Protein AF-M1UFE6-F1 (afdb_monomer_lite)

Radius of gyration: 19.34 Å; chains: 1; bounding box: 42×32×59 Å

Structure (mmCIF, N/CA/C/O backbone):
data_AF-M1UFE6-F1
#
_entry.id   AF-M1UFE6-F1
#
loop_
_atom_site.group_PDB
_atom_site.id
_atom_site.type_symbol
_atom_site.label_atom_id
_atom_site.label_alt_id
_atom_site.label_comp_id
_atom_site.label_asym_id
_atom_site.label_entity_id
_atom_site.label_seq_id
_atom_site.pdbx_PDB_ins_code
_atom_site.Cartn_x
_atom_site.Cartn_y
_atom_site.Cartn_z
_atom_site.occupancy
_atom_site.B_iso_or_equiv
_atom_site.auth_seq_id
_atom_site.auth_comp_id
_atom_site.auth_asym_id
_atom_site.auth_atom_id
_atom_site.pdbx_PDB_model_num
ATOM 1 N N . MET A 1 1 ? 27.728 -1.357 13.170 1.00 43.44 1 MET A N 1
ATOM 2 C CA . MET A 1 1 ? 27.125 -0.958 11.877 1.00 43.44 1 MET A CA 1
ATOM 3 C C . MET A 1 1 ? 25.740 -1.593 11.760 1.00 43.44 1 MET A C 1
ATOM 5 O O . MET A 1 1 ? 25.650 -2.753 11.382 1.00 43.44 1 MET A O 1
ATOM 9 N N . ALA A 1 2 ? 24.668 -0.902 12.160 1.00 56.09 2 ALA A N 1
ATOM 10 C CA . ALA A 1 2 ? 23.314 -1.465 12.138 1.00 56.09 2 ALA A CA 1
ATOM 11 C C . ALA A 1 2 ? 22.584 -1.039 10.856 1.00 56.09 2 ALA A C 1
ATOM 13 O O . ALA A 1 2 ? 22.044 0.062 10.777 1.00 56.09 2 ALA A O 1
ATOM 14 N N . TRP A 1 3 ? 22.570 -1.904 9.841 1.00 66.69 3 TRP A N 1
ATOM 15 C CA . TRP A 1 3 ? 21.585 -1.785 8.767 1.00 66.69 3 TRP A CA 1
ATOM 16 C C . TRP A 1 3 ? 20.211 -2.083 9.367 1.00 66.69 3 TRP A C 1
ATOM 18 O O . TRP A 1 3 ? 19.920 -3.225 9.725 1.00 66.69 3 TRP A O 1
ATOM 28 N N . VAL A 1 4 ? 19.372 -1.056 9.505 1.00 60.75 4 VAL A N 1
ATOM 29 C CA . VAL A 1 4 ? 17.963 -1.236 9.861 1.00 60.75 4 VAL A CA 1
ATOM 30 C C . VAL A 1 4 ? 17.318 -2.024 8.721 1.00 60.75 4 VAL A C 1
ATOM 32 O O . VAL A 1 4 ? 17.138 -1.510 7.619 1.00 60.75 4 VAL A O 1
ATOM 35 N N . LYS A 1 5 ? 17.026 -3.305 8.958 1.00 56.66 5 LYS A N 1
ATOM 36 C CA . LYS A 1 5 ? 16.292 -4.141 8.006 1.00 56.66 5 LYS A CA 1
ATOM 37 C C . LYS A 1 5 ? 14.843 -3.660 7.962 1.00 56.66 5 LYS A C 1
ATOM 39 O O . LYS A 1 5 ? 14.091 -3.899 8.899 1.00 56.66 5 LYS A O 1
ATOM 44 N N . GLY A 1 6 ? 14.455 -3.002 6.874 1.00 60.00 6 GLY A N 1
ATOM 45 C CA . GLY A 1 6 ? 13.057 -2.678 6.598 1.00 60.00 6 GLY A CA 1
ATOM 46 C C . GLY A 1 6 ? 12.897 -1.486 5.664 1.00 60.00 6 GLY A C 1
ATOM 47 O O . GLY A 1 6 ? 13.563 -0.464 5.818 1.00 60.00 6 GLY A O 1
ATOM 48 N N . ASN A 1 7 ? 11.986 -1.603 4.701 1.00 64.44 7 ASN A N 1
ATOM 49 C CA . ASN A 1 7 ? 11.552 -0.454 3.915 1.00 64.44 7 ASN A CA 1
ATOM 50 C C . ASN A 1 7 ? 10.698 0.452 4.810 1.00 64.44 7 ASN A C 1
ATOM 52 O O . ASN A 1 7 ? 9.789 -0.028 5.487 1.00 64.44 7 ASN A O 1
ATOM 56 N N . LYS A 1 8 ? 10.972 1.763 4.818 1.00 64.94 8 LYS A N 1
ATOM 57 C CA . LYS A 1 8 ? 10.089 2.733 5.482 1.00 64.94 8 LYS A CA 1
ATOM 58 C C . LYS A 1 8 ? 8.708 2.669 4.832 1.00 64.94 8 LYS A C 1
ATOM 60 O O . LYS A 1 8 ? 8.624 2.645 3.604 1.00 64.94 8 LYS A O 1
ATOM 65 N N . ALA A 1 9 ? 7.653 2.681 5.645 1.00 67.75 9 ALA A N 1
ATOM 66 C CA . ALA A 1 9 ? 6.292 2.816 5.142 1.00 67.75 9 ALA A CA 1
ATOM 67 C C . ALA A 1 9 ? 6.192 4.083 4.277 1.00 67.75 9 ALA A C 1
ATOM 69 O O . ALA A 1 9 ? 6.631 5.158 4.684 1.00 67.75 9 ALA A O 1
ATOM 70 N N . HIS A 1 10 ? 5.666 3.933 3.063 1.00 73.25 10 HIS A N 1
ATOM 71 C CA . HIS A 1 10 ? 5.596 5.012 2.072 1.00 73.25 10 HIS A CA 1
ATOM 72 C C . HIS A 1 10 ? 4.378 5.924 2.270 1.00 73.25 10 HIS A C 1
ATOM 74 O O . HIS A 1 10 ? 4.309 6.981 1.655 1.00 73.25 10 HIS A O 1
ATOM 80 N N . THR A 1 11 ? 3.428 5.500 3.104 1.00 82.62 11 THR A N 1
ATOM 81 C CA . THR A 1 11 ? 2.200 6.230 3.429 1.00 82.62 11 THR A CA 1
ATOM 82 C C . THR A 1 11 ? 2.345 6.806 4.829 1.00 82.62 11 THR A C 1
ATOM 84 O O . THR A 1 11 ? 2.614 6.065 5.780 1.00 82.62 11 THR A O 1
ATOM 87 N N . SER A 1 12 ? 2.181 8.121 4.966 1.00 88.69 12 SER A N 1
ATOM 88 C CA . SER A 1 12 ? 2.215 8.773 6.276 1.00 88.69 12 SER A CA 1
ATOM 89 C C . SER A 1 12 ? 1.021 8.339 7.138 1.00 88.69 12 SER A C 1
ATOM 91 O O . SER A 1 12 ? -0.024 7.938 6.623 1.00 88.69 12 SER A O 1
ATOM 93 N N . LYS A 1 13 ? 1.143 8.430 8.469 1.00 91.00 13 LYS A N 1
ATOM 94 C CA . LYS A 1 13 ? 0.028 8.113 9.378 1.00 91.00 13 LYS A CA 1
ATOM 95 C C . LYS A 1 13 ? -1.239 8.944 9.080 1.00 91.00 13 LYS A C 1
ATOM 97 O O . LYS A 1 13 ? -2.297 8.332 8.974 1.00 91.00 13 LYS A O 1
ATOM 102 N N . PRO A 1 14 ? -1.162 10.273 8.856 1.00 94.19 14 PRO A N 1
ATOM 103 C CA . PRO A 1 14 ? -2.345 11.066 8.518 1.00 94.19 14 PRO A CA 1
ATOM 104 C C . PRO A 1 14 ? -2.999 10.665 7.191 1.00 94.19 14 PRO A C 1
ATOM 106 O O . PRO A 1 14 ? -4.222 10.643 7.096 1.00 94.19 14 PRO A O 1
ATOM 109 N N . GLU A 1 15 ? -2.210 10.329 6.163 1.00 93.81 15 GLU A N 1
ATOM 110 C CA . GLU A 1 15 ? -2.761 9.808 4.903 1.00 93.81 15 GLU A CA 1
ATOM 111 C C . GLU A 1 15 ? -3.461 8.472 5.115 1.00 93.81 15 GLU A C 1
ATOM 113 O O . GLU A 1 15 ? -4.571 8.274 4.633 1.00 93.81 15 GLU A O 1
ATOM 118 N N . ARG A 1 16 ? -2.830 7.560 5.859 1.00 95.38 16 ARG A N 1
ATOM 119 C CA . ARG A 1 16 ? -3.403 6.250 6.156 1.00 95.38 16 ARG A CA 1
ATOM 120 C C . ARG A 1 16 ? -4.748 6.381 6.867 1.00 95.38 16 ARG A C 1
ATOM 122 O O . ARG A 1 16 ? -5.719 5.784 6.415 1.00 95.38 16 ARG A O 1
ATOM 129 N N . ASP A 1 17 ? -4.799 7.169 7.938 1.00 96.38 17 ASP A N 1
ATOM 130 C CA . ASP A 1 17 ? -6.011 7.350 8.738 1.00 96.38 17 ASP A CA 1
ATOM 131 C C . ASP A 1 17 ? -7.132 7.987 7.885 1.00 96.38 17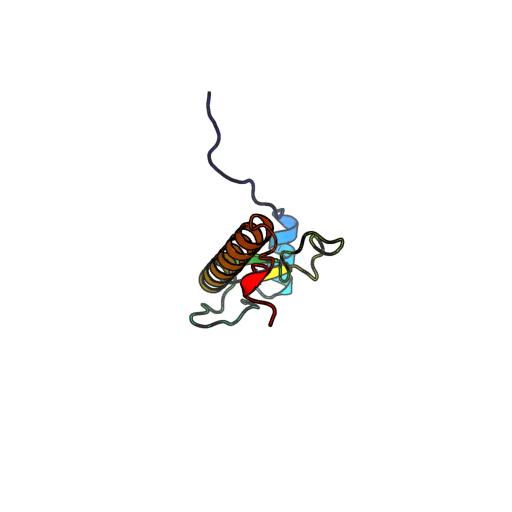 ASP A C 1
ATOM 133 O O . ASP A 1 17 ? -8.279 7.544 7.940 1.00 96.38 17 ASP A O 1
ATOM 137 N N . ARG A 1 18 ? -6.797 8.946 7.005 1.00 97.38 18 ARG A N 1
ATOM 138 C CA . ARG A 1 18 ? -7.749 9.574 6.071 1.00 97.38 18 ARG A CA 1
ATOM 139 C C . ARG A 1 18 ? -8.333 8.593 5.051 1.00 97.38 18 ARG A C 1
ATOM 141 O O . ARG A 1 18 ? -9.537 8.623 4.821 1.00 97.38 18 ARG A O 1
ATOM 148 N N . ILE A 1 19 ? -7.509 7.742 4.435 1.00 98.06 19 ILE A N 1
ATOM 149 C CA . ILE A 1 19 ? -7.982 6.766 3.438 1.00 98.06 19 ILE A CA 1
ATOM 150 C C . ILE A 1 19 ? -8.828 5.672 4.095 1.00 98.06 19 ILE A C 1
ATOM 152 O O . ILE A 1 19 ? -9.881 5.330 3.565 1.00 98.06 19 ILE A O 1
ATOM 156 N N . LEU A 1 20 ? -8.414 5.163 5.261 1.00 98.00 20 LEU A N 1
ATOM 157 C CA . LEU A 1 20 ? -9.201 4.172 6.002 1.00 98.00 20 LEU A CA 1
ATOM 158 C C . LEU A 1 20 ? -10.563 4.735 6.420 1.00 98.00 20 LEU A C 1
ATOM 160 O O . LEU A 1 20 ? -11.572 4.064 6.235 1.00 98.00 20 LEU A O 1
ATOM 164 N N . ALA A 1 21 ? -10.604 5.972 6.922 1.00 98.06 21 ALA A N 1
ATOM 165 C CA . ALA A 1 21 ? -11.855 6.626 7.292 1.00 98.06 21 ALA A CA 1
ATOM 166 C C . ALA A 1 21 ? -12.764 6.892 6.079 1.00 98.06 21 ALA A C 1
ATOM 168 O O . ALA A 1 21 ? -13.962 6.639 6.164 1.00 98.06 21 ALA A O 1
ATOM 169 N N . ARG A 1 22 ? -12.205 7.359 4.950 1.00 98.12 22 ARG A N 1
ATOM 170 C CA . ARG A 1 22 ? -12.947 7.575 3.692 1.00 98.12 22 ARG A CA 1
ATOM 171 C C . ARG A 1 22 ? -13.633 6.298 3.209 1.00 98.12 22 ARG A C 1
ATOM 173 O O . ARG A 1 22 ? -14.755 6.357 2.726 1.00 98.12 22 ARG A O 1
ATOM 180 N N . ASP A 1 23 ? -12.946 5.172 3.340 1.00 98.25 23 ASP A N 1
ATOM 181 C CA . ASP A 1 23 ? -13.412 3.868 2.873 1.00 98.25 23 ASP A CA 1
ATOM 182 C C . ASP A 1 23 ? -14.157 3.086 3.975 1.00 98.25 23 ASP A C 1
ATOM 184 O O . ASP A 1 23 ? -14.363 1.880 3.840 1.00 98.25 23 ASP A O 1
ATOM 188 N N . GLU A 1 24 ? -14.535 3.753 5.074 1.00 98.25 24 GLU A N 1
ATOM 189 C CA . GLU A 1 24 ? -15.281 3.194 6.214 1.00 98.25 24 GLU A CA 1
ATOM 190 C C . GLU A 1 24 ? -14.635 1.941 6.830 1.00 98.25 24 GLU A C 1
ATOM 192 O O . GLU A 1 24 ? -15.311 1.042 7.331 1.00 98.25 24 GLU A O 1
ATOM 197 N N . TYR A 1 25 ? -13.302 1.858 6.776 1.00 98.19 25 TYR A N 1
ATOM 198 C CA . TYR A 1 25 ? -12.535 0.677 7.179 1.00 98.19 25 TYR A CA 1
ATOM 199 C C . TYR A 1 25 ? -12.992 -0.606 6.461 1.00 98.19 25 TYR A C 1
ATOM 201 O O . TYR A 1 25 ? -12.790 -1.712 6.959 1.00 98.19 25 TYR A O 1
ATOM 209 N N . GLN A 1 26 ? -13.578 -0.483 5.268 1.00 98.56 26 GLN A N 1
ATOM 210 C CA . GLN A 1 26 ? -13.986 -1.603 4.429 1.00 98.56 26 GLN A CA 1
ATOM 211 C C . GLN A 1 26 ? -12.982 -1.826 3.300 1.00 98.56 26 GLN A C 1
ATOM 213 O O . GLN A 1 26 ? -12.512 -0.897 2.641 1.00 98.56 26 GLN A O 1
ATOM 218 N N . CYS A 1 27 ? -12.669 -3.091 3.040 1.00 98.38 27 CYS A N 1
ATOM 219 C CA . CYS A 1 27 ? -11.808 -3.496 1.942 1.00 98.38 27 CYS A CA 1
ATOM 220 C C . CYS A 1 27 ? -12.476 -3.175 0.603 1.00 98.38 27 CYS A C 1
ATOM 222 O O . CYS A 1 27 ? -13.539 -3.710 0.275 1.00 98.38 27 CYS A O 1
ATOM 224 N N . GLN A 1 28 ? -11.804 -2.355 -0.202 1.00 98.44 28 GLN A N 1
ATOM 225 C CA . GLN A 1 28 ? -12.300 -1.929 -1.510 1.00 98.44 28 GLN A CA 1
ATOM 226 C C . GLN A 1 28 ? -12.021 -2.959 -2.618 1.00 98.44 28 GLN A C 1
ATOM 228 O O . GLN A 1 28 ? -12.722 -2.984 -3.623 1.00 98.44 28 GLN A O 1
ATOM 233 N N . ILE A 1 29 ? -11.050 -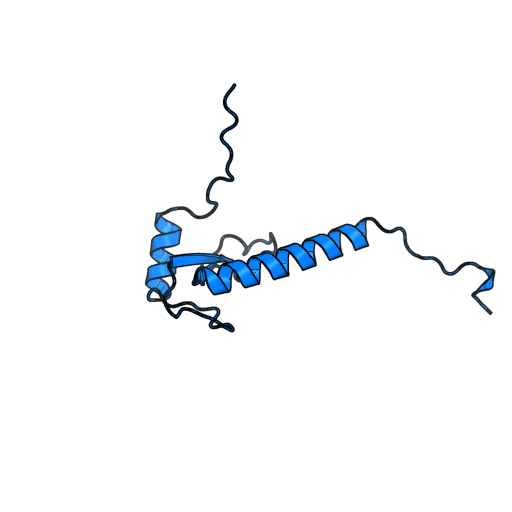3.867 -2.431 1.00 97.75 29 ILE A N 1
ATOM 234 C CA . ILE A 1 29 ? -10.720 -4.906 -3.429 1.00 97.75 29 ILE A CA 1
ATOM 235 C C . ILE A 1 29 ? -11.809 -5.983 -3.517 1.00 97.75 29 ILE A C 1
ATOM 237 O O . ILE A 1 29 ? -12.090 -6.471 -4.608 1.00 97.75 29 ILE A O 1
ATOM 241 N N . ARG A 1 30 ? -12.379 -6.396 -2.373 1.00 96.69 30 ARG A N 1
ATOM 242 C CA . ARG A 1 30 ? -13.438 -7.427 -2.277 1.00 96.69 30 ARG A CA 1
ATOM 243 C C . ARG A 1 30 ? -13.154 -8.707 -3.086 1.00 96.69 30 ARG A C 1
ATOM 245 O O . ARG A 1 30 ? -14.039 -9.276 -3.715 1.00 96.69 30 ARG A O 1
ATOM 252 N N . GLY A 1 31 ? -11.897 -9.151 -3.071 1.00 95.44 31 GLY A N 1
ATOM 253 C CA . GLY A 1 31 ? -11.448 -10.338 -3.800 1.00 95.44 31 GLY A CA 1
ATOM 254 C C . GLY A 1 31 ? -11.788 -11.660 -3.103 1.00 95.44 31 GLY A C 1
ATOM 255 O O . GLY A 1 31 ? -12.379 -11.696 -2.024 1.00 95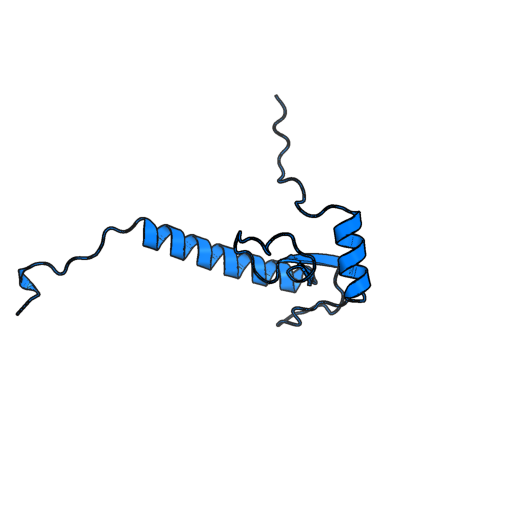.44 31 GLY A O 1
ATOM 256 N N . ILE A 1 32 ? -11.350 -12.769 -3.701 1.00 95.50 32 ILE A N 1
ATOM 257 C CA . ILE A 1 32 ? -11.495 -14.110 -3.116 1.00 95.50 32 ILE A CA 1
ATOM 258 C C . ILE A 1 32 ? -10.758 -14.169 -1.768 1.00 95.50 32 ILE A C 1
ATOM 260 O O . ILE A 1 32 ? -9.591 -13.787 -1.680 1.00 95.50 32 ILE A O 1
ATOM 264 N N . GLY A 1 33 ? -11.443 -14.645 -0.723 1.00 96.00 33 GLY A N 1
ATOM 265 C CA . GLY A 1 33 ? -10.894 -14.722 0.637 1.00 96.00 33 GLY A CA 1
ATOM 266 C C . GLY A 1 33 ? -10.815 -13.377 1.371 1.00 96.00 33 GLY A C 1
ATOM 267 O O . GLY A 1 33 ? -10.084 -13.262 2.352 1.00 96.00 33 GLY A O 1
ATOM 268 N N . CYS A 1 34 ? -11.523 -12.346 0.898 1.00 97.81 34 CYS A N 1
ATOM 269 C CA . CYS A 1 34 ? -11.574 -11.045 1.561 1.00 97.81 34 CYS A CA 1
ATOM 270 C C . CYS A 1 34 ? -12.134 -11.151 2.989 1.00 97.81 34 CYS A C 1
ATOM 272 O O . CYS A 1 34 ? -13.166 -11.778 3.208 1.00 97.81 34 CYS A O 1
ATOM 274 N N . LEU A 1 35 ? -11.487 -10.467 3.936 1.00 97.75 35 LEU A N 1
ATOM 275 C CA . LEU A 1 35 ? -11.933 -10.379 5.332 1.00 97.75 35 LEU A CA 1
ATOM 276 C C . LEU A 1 35 ? -13.032 -9.326 5.568 1.00 97.75 35 LEU A C 1
ATOM 278 O O . LEU A 1 35 ? -13.550 -9.222 6.672 1.00 97.75 35 LEU A O 1
ATOM 282 N N . GLY A 1 36 ? -13.365 -8.517 4.560 1.00 97.31 36 GLY A N 1
ATOM 283 C CA . GLY A 1 36 ? -14.297 -7.392 4.685 1.00 97.31 36 GLY A CA 1
ATOM 284 C C . GLY A 1 36 ? -13.650 -6.158 5.311 1.00 97.31 36 GLY A C 1
ATOM 285 O O . GLY A 1 36 ? -13.612 -5.114 4.671 1.00 97.31 36 GLY A O 1
ATOM 286 N N . GLU A 1 37 ? -13.050 -6.290 6.491 1.00 98.19 37 GLU A N 1
ATOM 287 C CA . GLU A 1 37 ? -12.404 -5.183 7.204 1.00 98.19 37 GLU A CA 1
ATOM 288 C C . GLU A 1 37 ? -11.020 -4.838 6.629 1.00 98.19 37 GLU A C 1
ATOM 290 O O . GLU A 1 37 ? -10.189 -5.713 6.360 1.00 98.19 37 GLU A O 1
ATOM 295 N N . ALA A 1 38 ? -10.761 -3.545 6.438 1.00 97.88 3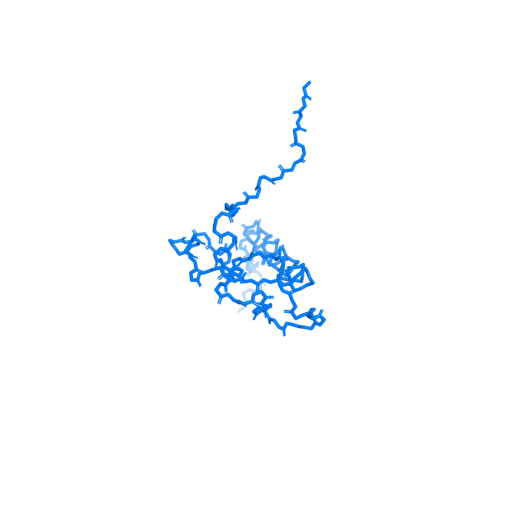8 ALA A N 1
ATOM 296 C CA . ALA A 1 38 ? -9.495 -3.014 5.964 1.00 97.88 38 ALA A CA 1
ATOM 297 C C . ALA A 1 38 ? -8.634 -2.477 7.107 1.00 97.88 38 ALA A C 1
ATOM 299 O O . ALA A 1 38 ? -9.052 -1.638 7.901 1.00 97.88 38 ALA A O 1
ATOM 300 N N . SER A 1 39 ? -7.374 -2.900 7.113 1.00 96.88 39 SER A N 1
ATOM 301 C CA . SER A 1 39 ? -6.354 -2.439 8.055 1.00 96.88 39 SER A CA 1
ATOM 302 C C . SER A 1 39 ? -5.108 -1.921 7.346 1.00 96.88 39 SER A C 1
ATOM 304 O O . SER A 1 39 ? -4.127 -1.564 7.990 1.00 96.88 39 SER A O 1
ATOM 306 N N . GLU A 1 40 ? -5.099 -1.865 6.019 1.00 96.12 40 GLU A N 1
ATOM 307 C CA . GLU A 1 40 ? -3.965 -1.423 5.218 1.00 96.12 40 GLU A CA 1
ATOM 308 C C . GLU A 1 40 ? -4.438 -0.473 4.117 1.00 96.12 40 GLU A C 1
ATOM 310 O O . GLU A 1 40 ? -5.623 -0.405 3.797 1.00 96.12 40 GLU A O 1
ATOM 315 N N . VAL A 1 41 ? -3.507 0.302 3.562 1.00 96.75 41 VAL A N 1
ATOM 316 C CA . VAL A 1 41 ? -3.767 1.212 2.444 1.00 96.75 41 VAL A CA 1
ATOM 317 C C . VAL A 1 41 ? -2.813 0.849 1.327 1.00 96.75 41 VAL A C 1
ATOM 319 O O . VAL A 1 41 ? -1.604 0.777 1.551 1.00 96.75 41 VAL A O 1
ATOM 322 N N . ASP A 1 42 ? -3.358 0.660 0.135 1.00 96.00 42 ASP A N 1
ATOM 323 C CA . ASP A 1 42 ? -2.602 0.276 -1.049 1.00 96.00 42 ASP A CA 1
ATOM 324 C C . ASP A 1 42 ? -2.945 1.182 -2.234 1.00 96.00 42 ASP A C 1
ATOM 326 O O . ASP A 1 42 ? -3.997 1.827 -2.264 1.00 96.00 42 ASP A O 1
ATOM 330 N N . HIS A 1 43 ? -2.038 1.250 -3.205 1.00 95.88 43 HIS A N 1
ATOM 331 C CA . HIS A 1 43 ? -2.269 1.985 -4.440 1.00 95.88 43 HIS A CA 1
ATOM 332 C C . HIS A 1 43 ? -3.161 1.168 -5.376 1.00 95.88 43 HIS A C 1
ATOM 334 O O . HIS A 1 43 ? -2.926 -0.024 -5.558 1.00 95.88 43 HIS A O 1
ATOM 340 N N . ILE A 1 44 ? -4.154 1.798 -6.001 1.00 96.12 44 ILE A N 1
ATOM 341 C CA . ILE A 1 44 ? -5.007 1.158 -7.012 1.00 96.12 44 ILE A CA 1
ATOM 342 C C . ILE A 1 44 ? -4.154 0.806 -8.239 1.00 96.12 44 ILE A C 1
ATOM 344 O O . ILE A 1 44 ? -4.130 -0.348 -8.663 1.00 96.12 44 ILE A O 1
ATOM 348 N N . ASP A 1 45 ? -3.397 1.786 -8.740 1.00 94.19 45 ASP A N 1
ATOM 349 C CA . ASP A 1 45 ? -2.382 1.654 -9.785 1.00 94.19 45 ASP A CA 1
ATOM 350 C C . ASP A 1 45 ? -0.984 1.931 -9.209 1.00 94.19 45 ASP A C 1
ATOM 352 O O . ASP A 1 45 ? -0.702 3.009 -8.678 1.00 94.19 45 ASP A O 1
ATOM 356 N N . ASN A 1 46 ? -0.081 0.958 -9.336 1.00 92.44 46 ASN A N 1
ATOM 357 C CA . ASN A 1 46 ? 1.300 1.066 -8.868 1.00 92.44 46 ASN A CA 1
ATOM 358 C C . ASN A 1 46 ? 2.260 1.742 -9.872 1.00 92.44 46 ASN A C 1
ATOM 360 O O . ASN A 1 46 ? 3.459 1.878 -9.598 1.00 92.44 46 ASN A O 1
ATOM 364 N N . THR A 1 47 ? 1.762 2.208 -11.020 1.00 92.06 47 THR A N 1
ATOM 365 C CA . THR A 1 47 ? 2.539 2.961 -12.012 1.00 92.06 47 THR A CA 1
ATOM 366 C C . THR A 1 47 ? 2.968 4.317 -11.453 1.00 92.06 47 THR A C 1
ATOM 368 O O . THR A 1 47 ? 2.150 5.126 -11.023 1.00 92.06 47 THR A O 1
ATOM 371 N N . ARG A 1 48 ? 4.274 4.610 -11.495 1.00 90.81 48 ARG A N 1
ATOM 372 C CA . ARG A 1 48 ? 4.888 5.835 -10.941 1.00 90.81 48 ARG A CA 1
ATOM 373 C C . ARG A 1 48 ? 4.661 7.070 -11.830 1.00 90.81 48 ARG A C 1
ATOM 375 O O . ARG A 1 48 ? 5.613 7.689 -12.293 1.00 90.81 48 ARG A O 1
ATOM 382 N N . ASN A 1 49 ? 3.401 7.409 -12.086 1.00 92.31 49 ASN A N 1
ATOM 383 C CA . ASN A 1 49 ? 2.982 8.597 -12.834 1.00 92.31 49 ASN A CA 1
ATOM 384 C C . ASN A 1 49 ? 2.637 9.772 -11.887 1.00 92.31 49 ASN A C 1
ATOM 386 O O . ASN A 1 49 ? 2.751 9.666 -10.665 1.00 92.31 49 ASN A O 1
ATOM 390 N N . ALA A 1 50 ? 2.174 10.896 -12.444 1.00 93.44 50 ALA A N 1
ATOM 391 C CA . ALA A 1 50 ? 1.792 12.090 -11.678 1.00 93.44 50 ALA A CA 1
ATOM 392 C C . ALA A 1 50 ? 0.632 11.870 -10.678 1.00 93.44 50 ALA A C 1
ATOM 394 O O . ALA A 1 50 ? 0.441 12.672 -9.763 1.00 93.44 50 ALA A O 1
ATOM 395 N N . ASN A 1 51 ? -0.137 10.789 -10.831 1.00 92.62 51 ASN A N 1
ATOM 396 C CA . ASN A 1 51 ? -1.258 10.434 -9.963 1.00 92.62 51 ASN A CA 1
ATOM 397 C C . ASN A 1 51 ? -0.869 9.451 -8.855 1.00 92.62 51 ASN A C 1
ATOM 399 O O . ASN A 1 51 ? -1.682 9.211 -7.966 1.00 92.62 51 ASN A O 1
ATOM 403 N N . TYR A 1 52 ? 0.359 8.919 -8.865 1.00 92.19 52 TYR A N 1
ATOM 404 C CA . TYR A 1 52 ? 0.790 7.860 -7.951 1.00 92.19 52 TYR A CA 1
ATOM 405 C C . TYR A 1 52 ? 0.525 8.208 -6.477 1.00 92.19 52 TYR A C 1
ATOM 407 O O . TYR A 1 52 ? -0.004 7.397 -5.720 1.00 92.19 52 TYR A O 1
ATOM 415 N N . TRP A 1 53 ? 0.819 9.444 -6.069 1.00 91.69 53 TRP A N 1
ATOM 416 C CA . TRP A 1 53 ? 0.666 9.876 -4.678 1.00 91.69 53 TRP A CA 1
ATOM 417 C C . TRP A 1 53 ? -0.739 10.360 -4.310 1.00 91.69 53 TRP A C 1
ATOM 419 O O . TRP A 1 53 ? -1.006 10.535 -3.127 1.00 91.69 53 TRP A O 1
ATOM 429 N N . ARG A 1 54 ? -1.646 10.539 -5.276 1.00 94.44 54 ARG A N 1
ATOM 430 C CA . ARG A 1 54 ? -2.981 11.095 -5.019 1.00 94.44 54 ARG A CA 1
ATOM 431 C C . ARG A 1 54 ? -3.840 10.123 -4.218 1.00 94.44 54 ARG A C 1
ATOM 433 O O . ARG A 1 54 ? -3.808 8.919 -4.460 1.00 94.44 54 ARG A O 1
ATOM 440 N N . ASP A 1 55 ? -4.679 10.662 -3.340 1.00 95.31 55 ASP A N 1
ATOM 441 C CA . ASP A 1 55 ? -5.652 9.887 -2.561 1.00 95.31 55 ASP A CA 1
ATOM 442 C C . ASP A 1 55 ? -6.619 9.091 -3.439 1.00 95.31 55 ASP A C 1
ATOM 444 O O . ASP A 1 55 ? -7.023 7.992 -3.071 1.00 95.31 55 ASP A O 1
ATOM 448 N N . SER A 1 56 ? -6.959 9.611 -4.622 1.00 95.75 56 SER A N 1
ATOM 449 C CA . SER A 1 56 ? -7.801 8.919 -5.604 1.00 95.75 56 SER A CA 1
ATOM 450 C C . SER A 1 56 ? -7.172 7.628 -6.131 1.00 95.75 56 SER A C 1
ATOM 452 O O . SER A 1 56 ? -7.880 6.779 -6.651 1.00 95.75 56 SER A O 1
ATOM 454 N N . ASN A 1 57 ? -5.849 7.487 -6.018 1.00 96.75 57 ASN A N 1
ATOM 455 C CA . ASN A 1 57 ? -5.114 6.278 -6.367 1.00 96.75 57 ASN A CA 1
ATOM 456 C C . ASN A 1 57 ? -4.796 5.418 -5.136 1.00 96.75 57 ASN A C 1
ATOM 458 O O . ASN A 1 57 ? -4.005 4.490 -5.236 1.00 96.75 57 ASN A O 1
ATOM 462 N N . LYS A 1 58 ? -5.351 5.721 -3.960 1.00 96.75 58 LYS A N 1
ATOM 463 C CA . LYS A 1 58 ? -5.192 4.912 -2.746 1.00 96.75 58 LYS A CA 1
ATOM 464 C C . LYS A 1 58 ? -6.536 4.337 -2.340 1.00 96.75 58 LYS A C 1
ATOM 466 O O . LYS A 1 58 ? -7.559 4.993 -2.514 1.00 96.75 58 LYS A O 1
ATOM 471 N N . GLN A 1 59 ? -6.526 3.142 -1.769 1.00 97.69 59 GLN A N 1
ATOM 472 C CA . GLN A 1 59 ? -7.723 2.475 -1.266 1.00 97.69 59 GLN A CA 1
ATOM 473 C C . GLN A 1 59 ? -7.414 1.667 -0.004 1.00 97.69 59 GLN A C 1
ATOM 475 O O . GLN A 1 59 ? -6.296 1.170 0.167 1.00 97.69 59 GLN A O 1
ATOM 480 N N . ALA A 1 60 ? -8.408 1.527 0.864 1.00 98.25 60 ALA A N 1
ATOM 481 C CA . ALA A 1 60 ? -8.366 0.662 2.027 1.00 98.25 60 ALA A CA 1
ATOM 482 C C . ALA A 1 60 ? -8.467 -0.810 1.604 1.00 98.25 60 ALA A C 1
ATOM 484 O O . ALA A 1 60 ? -9.308 -1.206 0.789 1.00 98.25 60 ALA A O 1
ATOM 485 N N . VAL A 1 61 ? -7.585 -1.642 2.151 1.00 98.38 61 VAL A N 1
ATOM 486 C CA . VAL A 1 61 ? -7.468 -3.058 1.799 1.00 98.38 61 VAL A CA 1
ATOM 487 C C . VAL A 1 61 ? -7.311 -3.915 3.049 1.00 98.38 61 VAL A C 1
ATOM 489 O O . VAL A 1 61 ? -6.702 -3.507 4.040 1.00 98.38 61 VAL A O 1
ATOM 492 N N . CYS A 1 62 ? -7.861 -5.127 3.005 1.00 98.44 62 CYS A N 1
ATOM 493 C CA . CYS A 1 62 ? -7.561 -6.139 4.012 1.00 98.44 62 CYS A CA 1
ATOM 494 C C . CYS A 1 62 ? -6.207 -6.811 3.705 1.00 98.44 62 CYS A C 1
ATOM 496 O O . CYS A 1 62 ? -5.822 -6.893 2.530 1.00 98.44 62 CYS A O 1
ATOM 498 N N . PRO A 1 63 ? -5.509 -7.369 4.712 1.00 97.31 63 PRO A N 1
ATOM 499 C CA . PRO A 1 63 ? -4.196 -7.994 4.518 1.00 97.31 63 PRO A CA 1
ATOM 500 C C . PRO A 1 63 ? -4.199 -9.142 3.498 1.00 97.31 63 PRO A C 1
ATOM 502 O O . PRO A 1 63 ? -3.226 -9.347 2.771 1.00 97.31 63 PRO A O 1
ATOM 505 N N . VAL A 1 64 ? -5.309 -9.887 3.401 1.00 98.00 64 VAL A N 1
ATOM 506 C CA . VAL A 1 64 ? -5.451 -10.996 2.442 1.00 98.00 64 VAL A CA 1
ATOM 507 C C . VAL A 1 64 ? -5.478 -10.472 1.008 1.00 98.00 64 VAL A C 1
ATOM 509 O O . VAL A 1 64 ? -4.687 -10.913 0.172 1.00 98.00 64 VAL A O 1
ATOM 512 N N . CYS A 1 65 ? -6.344 -9.496 0.721 1.00 98.31 65 CYS A N 1
ATOM 513 C CA . CYS A 1 65 ? -6.436 -8.899 -0.608 1.00 98.31 65 CYS A CA 1
ATOM 514 C C . CYS A 1 65 ? -5.148 -8.161 -0.989 1.00 98.31 65 CYS A C 1
ATOM 516 O O . CYS A 1 65 ? -4.709 -8.270 -2.136 1.00 98.31 65 CYS A O 1
ATOM 518 N N . HIS A 1 66 ? -4.518 -7.469 -0.035 1.00 97.31 66 HIS A N 1
ATOM 519 C CA . HIS A 1 66 ? -3.246 -6.793 -0.266 1.00 97.31 66 HIS A CA 1
ATOM 520 C C . HIS A 1 66 ? -2.153 -7.786 -0.670 1.00 97.31 66 HIS A C 1
ATOM 522 O O . HIS A 1 66 ? -1.556 -7.633 -1.733 1.00 97.31 66 HIS A O 1
ATOM 528 N N . LYS A 1 67 ? -1.971 -8.878 0.086 1.00 96.81 67 LYS A N 1
ATOM 529 C CA . LYS A 1 67 ? -0.985 -9.923 -0.233 1.00 96.81 67 LYS A CA 1
ATOM 530 C C . LYS A 1 67 ? -1.174 -10.503 -1.637 1.00 96.81 67 LYS A C 1
ATOM 532 O O . LYS A 1 67 ? -0.195 -10.683 -2.364 1.00 96.81 67 LYS A O 1
ATOM 537 N N . VAL A 1 68 ? -2.418 -10.789 -2.029 1.00 97.62 68 VAL A N 1
ATOM 538 C CA . VAL A 1 68 ? -2.737 -11.310 -3.370 1.00 97.62 68 VAL A CA 1
ATOM 539 C C . VAL A 1 68 ? -2.363 -10.294 -4.454 1.00 97.62 68 VAL A C 1
ATOM 541 O O . VAL A 1 68 ? -1.703 -10.662 -5.430 1.00 97.62 68 VAL A O 1
ATOM 544 N N . LYS A 1 69 ? -2.721 -9.016 -4.272 1.00 96.75 69 LYS A N 1
ATOM 545 C CA . LYS A 1 69 ? -2.368 -7.944 -5.212 1.00 96.75 69 LYS A CA 1
ATOM 546 C C . LYS A 1 69 ? -0.853 -7.771 -5.326 1.00 96.75 69 LYS A C 1
ATOM 548 O O . LYS A 1 69 ? -0.332 -7.845 -6.437 1.00 96.75 69 LYS A O 1
ATOM 553 N N . THR A 1 70 ? -0.139 -7.662 -4.205 1.00 95.81 70 THR A N 1
ATOM 554 C CA . THR A 1 70 ? 1.326 -7.548 -4.189 1.00 95.81 70 THR A CA 1
ATOM 555 C C . THR A 1 70 ? 1.986 -8.716 -4.920 1.00 95.81 70 THR A C 1
ATOM 557 O O . THR A 1 70 ? 2.920 -8.520 -5.698 1.00 95.81 70 THR A O 1
ATOM 560 N N . GLN A 1 71 ? 1.506 -9.946 -4.708 1.00 96.56 71 GLN A N 1
ATOM 561 C CA . GLN A 1 71 ? 2.077 -11.120 -5.365 1.00 96.56 71 GLN A CA 1
ATOM 562 C C . GLN A 1 71 ? 1.865 -11.097 -6.885 1.00 96.56 71 GLN A C 1
ATOM 564 O O . GLN A 1 71 ? 2.782 -11.466 -7.633 1.00 96.56 71 GLN A O 1
ATOM 569 N N . ARG A 1 72 ? 0.681 -10.669 -7.337 1.00 96.56 72 ARG A N 1
ATOM 570 C CA . ARG A 1 72 ? 0.362 -10.508 -8.761 1.00 96.56 72 ARG A CA 1
ATOM 571 C C . ARG A 1 72 ? 1.287 -9.475 -9.403 1.00 96.56 72 ARG A C 1
ATOM 573 O O . ARG A 1 72 ? 2.022 -9.810 -10.329 1.00 96.56 72 ARG A O 1
ATOM 580 N N . GLU A 1 73 ? 1.351 -8.278 -8.833 1.00 96.19 73 GLU A N 1
ATOM 581 C CA . GLU A 1 73 ? 2.155 -7.168 -9.358 1.00 96.19 73 GLU A CA 1
ATOM 582 C C . GLU A 1 73 ? 3.656 -7.481 -9.352 1.00 96.19 73 GLU A C 1
ATOM 584 O O . GLU A 1 73 ? 4.370 -7.185 -10.307 1.00 96.19 73 GLU A O 1
ATOM 589 N N . ALA A 1 74 ? 4.158 -8.151 -8.310 1.00 95.12 74 ALA A N 1
ATOM 590 C CA . ALA A 1 74 ? 5.547 -8.604 -8.271 1.00 95.12 74 ALA A CA 1
ATOM 591 C C . ALA A 1 74 ? 5.855 -9.621 -9.385 1.00 95.12 74 ALA A C 1
ATOM 593 O O . ALA A 1 74 ? 6.971 -9.668 -9.909 1.00 95.12 74 ALA A O 1
ATOM 594 N N . THR A 1 75 ? 4.887 -10.461 -9.751 1.00 97.12 75 THR A N 1
ATOM 595 C CA . THR A 1 75 ? 5.033 -11.432 -10.843 1.00 97.12 75 THR A CA 1
ATOM 596 C C . THR A 1 75 ? 5.046 -10.733 -12.197 1.00 97.12 75 THR A C 1
ATOM 598 O O . THR A 1 75 ? 5.968 -10.967 -12.978 1.00 97.12 75 THR A O 1
ATOM 601 N N . GLU A 1 76 ? 4.120 -9.805 -12.425 1.00 95.94 76 GLU A N 1
ATOM 602 C CA . GLU A 1 76 ? 4.078 -8.957 -13.623 1.00 95.94 76 GLU A CA 1
ATOM 603 C C . GLU A 1 76 ? 5.371 -8.141 -13.783 1.00 95.94 76 GLU A C 1
ATOM 605 O O . GLU A 1 76 ? 5.993 -8.150 -14.845 1.00 95.94 76 GLU A O 1
ATOM 610 N N . ALA A 1 77 ? 5.861 -7.518 -12.707 1.00 93.31 77 ALA A N 1
ATOM 611 C CA . ALA A 1 77 ? 7.100 -6.745 -12.723 1.00 93.31 77 ALA A CA 1
ATOM 612 C C . ALA A 1 77 ? 8.334 -7.605 -13.049 1.00 93.31 77 ALA A C 1
ATOM 614 O O . ALA A 1 77 ? 9.228 -7.164 -13.779 1.00 93.31 77 ALA A O 1
ATOM 615 N N . ARG A 1 78 ? 8.396 -8.841 -12.531 1.00 95.12 78 ARG A N 1
ATOM 616 C CA . ARG A 1 78 ? 9.460 -9.803 -12.869 1.00 95.12 78 ARG A CA 1
ATOM 617 C C . ARG A 1 78 ? 9.389 -10.221 -14.336 1.00 95.12 78 ARG A C 1
ATOM 619 O O . ARG A 1 78 ? 10.428 -10.232 -14.995 1.00 95.12 78 ARG A O 1
ATOM 626 N N . ALA A 1 79 ? 8.194 -10.508 -14.851 1.00 94.75 79 ALA A N 1
ATOM 627 C CA . ALA A 1 79 ? 7.989 -10.851 -16.256 1.00 94.75 79 ALA A CA 1
ATOM 628 C C . ALA A 1 79 ? 8.401 -9.696 -17.184 1.00 94.75 79 ALA A C 1
ATOM 630 O O . ALA A 1 79 ? 9.193 -9.903 -18.102 1.00 94.75 79 ALA A O 1
ATOM 631 N N . ALA A 1 80 ? 7.972 -8.466 -16.885 1.00 91.75 80 ALA A N 1
ATOM 632 C CA . ALA A 1 80 ? 8.346 -7.274 -17.645 1.00 91.75 80 ALA A CA 1
ATOM 633 C C . ALA A 1 80 ? 9.861 -7.010 -17.613 1.00 91.75 80 ALA A C 1
ATOM 635 O O . ALA A 1 80 ? 10.460 -6.680 -18.636 1.00 91.75 80 ALA A O 1
ATOM 636 N N . ARG A 1 81 ? 10.514 -7.185 -16.454 1.00 91.88 81 ARG A N 1
ATOM 637 C CA . ARG A 1 81 ? 11.977 -7.068 -16.347 1.00 91.88 81 ARG A CA 1
ATOM 638 C C . ARG A 1 81 ? 12.687 -8.111 -17.204 1.00 91.88 81 ARG A C 1
ATOM 640 O O . ARG A 1 81 ? 13.645 -7.760 -17.883 1.00 91.88 81 ARG A O 1
ATOM 647 N N . ARG A 1 82 ? 12.220 -9.364 -17.177 1.00 92.62 82 ARG A N 1
ATOM 648 C CA . ARG A 1 82 ? 12.768 -10.436 -18.015 1.00 92.62 82 ARG A CA 1
ATOM 649 C C . ARG A 1 82 ? 12.621 -10.084 -19.492 1.00 92.62 82 ARG A C 1
ATOM 651 O O . ARG A 1 82 ? 13.613 -10.144 -20.199 1.00 92.62 82 ARG A O 1
ATOM 658 N N . ALA A 1 83 ? 11.436 -9.655 -19.924 1.00 90.50 83 ALA A N 1
ATOM 659 C CA . ALA A 1 83 ? 11.177 -9.271 -21.309 1.00 90.50 83 ALA A CA 1
ATOM 660 C C . ALA A 1 83 ? 12.099 -8.138 -21.790 1.00 90.50 83 ALA A C 1
ATOM 662 O O . ALA A 1 83 ? 12.679 -8.250 -22.860 1.00 90.50 83 ALA A O 1
ATOM 663 N N . ARG A 1 84 ? 12.313 -7.094 -20.974 1.00 88.44 84 ARG A N 1
ATOM 664 C CA . ARG A 1 84 ? 13.249 -5.999 -21.305 1.00 88.44 84 ARG A CA 1
ATOM 665 C C . ARG A 1 84 ? 14.714 -6.431 -21.394 1.00 88.44 84 ARG A C 1
ATOM 667 O O . ARG A 1 84 ? 15.497 -5.748 -22.037 1.00 88.44 84 ARG A O 1
ATOM 674 N N . GLY A 1 85 ? 15.092 -7.503 -20.699 1.00 86.00 85 GLY A N 1
ATOM 675 C CA . GLY A 1 85 ? 16.448 -8.053 -20.746 1.00 86.00 85 GLY A CA 1
ATOM 676 C C . GLY A 1 85 ? 16.693 -8.998 -21.924 1.00 86.00 85 GLY A C 1
ATOM 677 O O . GLY A 1 85 ? 17.834 -9.397 -22.136 1.00 86.00 85 GLY A O 1
ATOM 678 N N . LEU A 1 86 ? 15.652 -9.381 -22.668 1.00 81.00 86 LEU A N 1
ATOM 679 C CA . LEU A 1 86 ? 15.788 -10.207 -23.863 1.00 81.00 86 LEU A CA 1
ATOM 680 C C . LEU A 1 86 ? 16.090 -9.311 -25.068 1.00 81.00 86 LEU A C 1
ATOM 682 O O . LEU A 1 86 ? 15.412 -8.308 -25.286 1.00 81.00 86 LEU A O 1
ATOM 686 N N . TYR A 1 87 ? 17.095 -9.690 -25.859 1.00 75.19 87 TYR A N 1
ATOM 687 C CA . TYR A 1 87 ? 17.305 -9.097 -27.179 1.00 75.19 87 TYR A CA 1
ATOM 688 C C . TYR A 1 87 ? 16.113 -9.449 -28.089 1.00 75.19 87 TYR A C 1
ATOM 690 O O . TYR A 1 87 ? 15.532 -10.528 -27.909 1.00 75.19 87 TYR A O 1
ATOM 698 N N . PRO A 1 88 ? 15.725 -8.586 -29.049 1.00 77.12 88 PRO A N 1
ATOM 699 C CA . PRO A 1 88 ? 14.734 -8.946 -30.054 1.00 77.12 88 PRO A CA 1
ATOM 700 C C . PRO A 1 88 ? 15.078 -10.295 -30.689 1.00 77.12 88 PRO A C 1
ATOM 702 O O . PRO A 1 88 ? 16.197 -10.506 -31.150 1.00 77.12 88 PRO A O 1
ATOM 705 N N . VAL A 1 89 ? 14.125 -11.226 -30.697 1.00 73.69 89 VAL A N 1
ATOM 706 C CA . VAL A 1 89 ? 14.311 -12.499 -31.398 1.00 73.69 89 VAL A CA 1
ATOM 707 C C . VAL A 1 89 ? 14.104 -12.217 -32.882 1.00 73.69 89 VAL A C 1
ATOM 709 O O . VAL A 1 89 ? 12.989 -12.329 -33.391 1.00 73.69 89 VAL A O 1
ATOM 712 N N . GLU A 1 90 ? 15.156 -11.787 -33.576 1.00 77.31 90 GLU A N 1
ATOM 713 C CA . GLU A 1 90 ? 15.143 -11.801 -35.036 1.00 77.31 90 GLU A CA 1
ATOM 714 C C . GLU A 1 90 ? 14.964 -13.251 -35.493 1.00 77.31 90 GLU A C 1
ATOM 716 O O . GLU A 1 90 ? 15.598 -14.174 -34.968 1.00 77.31 90 GLU A O 1
ATOM 721 N N . LYS A 1 91 ? 14.062 -13.480 -36.453 1.00 75.62 91 LYS A N 1
ATOM 722 C CA . LYS A 1 91 ? 13.985 -14.796 -37.087 1.00 75.62 91 LYS A CA 1
ATOM 723 C C . LYS A 1 91 ? 15.320 -15.037 -37.778 1.00 75.62 91 LYS A C 1
ATOM 725 O O . LYS A 1 91 ? 15.777 -14.188 -38.538 1.00 75.62 91 LYS A O 1
ATOM 730 N N . HIS A 1 92 ? 15.927 -16.195 -37.522 1.00 65.50 92 HIS A N 1
ATOM 731 C CA . HIS A 1 92 ? 17.133 -16.590 -38.238 1.00 65.50 92 HIS A CA 1
ATOM 732 C C . HIS A 1 92 ? 16.861 -16.496 -39.752 1.00 65.50 92 HIS A C 1
ATOM 734 O O . HIS A 1 92 ? 15.783 -16.924 -40.170 1.00 65.50 92 HIS A O 1
ATOM 740 N N . PRO A 1 93 ? 17.791 -15.987 -40.579 1.00 78.75 93 PRO A N 1
ATOM 741 C CA . PRO A 1 93 ? 17.549 -15.753 -42.007 1.00 78.75 93 PRO A CA 1
ATOM 742 C C . PRO A 1 93 ? 17.018 -16.977 -42.771 1.00 78.75 93 PRO A C 1
ATOM 744 O O . PRO A 1 93 ? 16.263 -16.832 -43.721 1.00 78.75 93 PRO A O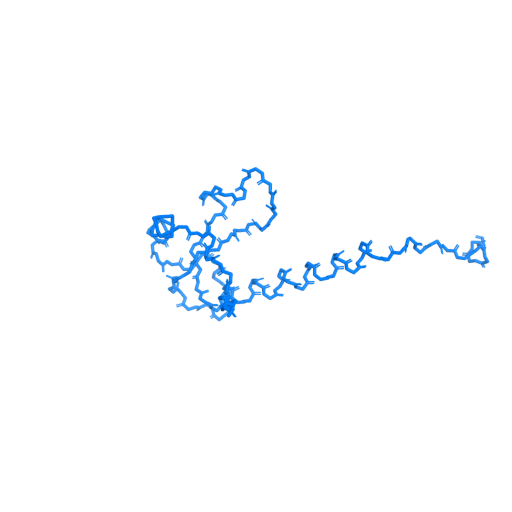 1
ATOM 747 N N . GLY A 1 94 ? 17.339 -18.192 -42.314 1.00 77.81 94 GLY A N 1
ATOM 748 C CA . GLY A 1 94 ? 16.816 -19.452 -42.867 1.00 77.81 94 GLY A CA 1
ATOM 749 C C . GLY A 1 94 ? 15.363 -19.806 -42.500 1.00 77.81 94 GLY A C 1
ATOM 750 O O . GLY A 1 94 ? 14.889 -20.860 -42.901 1.00 77.81 94 GLY A O 1
ATOM 751 N N . LEU A 1 95 ? 14.667 -18.974 -41.718 1.00 75.38 95 LEU A N 1
ATOM 752 C CA . LEU A 1 95 ? 13.253 -19.132 -41.333 1.00 75.38 95 LEU A CA 1
ATOM 753 C C . LEU A 1 95 ? 12.335 -18.111 -42.029 1.00 75.38 95 LEU A C 1
ATOM 755 O O . LEU A 1 95 ? 11.151 -18.012 -41.696 1.00 75.38 95 LEU A O 1
ATOM 759 N N . ILE A 1 96 ? 12.887 -17.331 -42.957 1.00 68.25 96 ILE A N 1
ATOM 760 C CA . ILE A 1 96 ? 12.159 -16.432 -43.848 1.00 68.25 96 ILE A CA 1
ATOM 761 C C . ILE A 1 96 ? 12.194 -17.112 -45.223 1.00 68.25 96 ILE A C 1
ATOM 763 O O . ILE A 1 96 ? 13.181 -16.992 -45.943 1.00 68.25 96 ILE A O 1
ATOM 767 N N . ALA A 1 97 ? 11.172 -17.920 -45.513 1.00 61.56 97 ALA A N 1
ATOM 768 C CA . ALA A 1 97 ? 10.907 -18.463 -46.845 1.00 61.56 97 ALA A CA 1
ATOM 769 C C . ALA A 1 97 ? 9.938 -17.541 -47.590 1.00 61.56 97 ALA A C 1
ATOM 771 O O . ALA A 1 97 ? 9.037 -16.992 -46.909 1.00 61.56 97 ALA A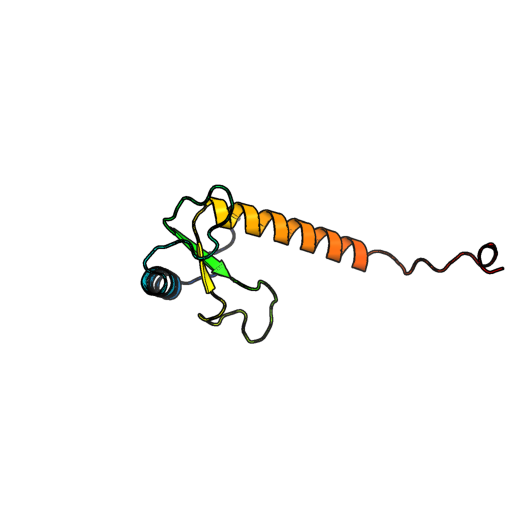 O 1
#

InterPro domains:
  IPR003615 HNH nuclease [cd00085] (16-70)

Sequence (97 aa):
MAWVKGNKAHTSKPERDRILARDEYQCQIRGIGCLGEASEVDHIDNTRNANYWRDSNKQAVCPVCHKVKTQREATEARAARRARGLYPVEKHPGLIA

pLDDT: mean 89.22, std 12.47, range [43.44, 98.56]

Organism: NCBI:txid1121353

Secondary structure (DSSP, 8-state):
-----SPPPSS-HHHHHHHHHHTTTB-SS--TT--SB--EEEES----STTTTSGGGEEEE-HHHHHHHHHHHHHHHHHHHHHHHSPP-PPPGGG--

Foldseek 3Di:
DDDPPDDPDPADPVLFVVQCVVQVQAAPQPDPPFPRGFDDKDFCDCDPDPCRPPSVRIHTHHPVSVVVVVVVVVVVVVVVVVVVPDDPPDPDPVVPD